Protein AF-A0A0G4LLD9-F1 (afdb_monomer_lite)

Foldseek 3Di:
DVVPCCVVPDCPDPVNVVCVVVVDDQQDADDDPPPPCVVVDDSCRSDDDDDDDDPDPDDVVDDPPPDPPPPCVLVVVLVVCVVVPHDVVVNVVVVVVVVVVVVCVVCCVPPNDDDDDDDDDD

Organism: Verticillium longisporum (NCBI:txid100787)

Structure (mmCIF, N/CA/C/O backbone):
data_AF-A0A0G4LLD9-F1
#
_entry.id   AF-A0A0G4LLD9-F1
#
loop_
_atom_site.group_PDB
_atom_site.id
_atom_site.type_symbol
_atom_site.label_atom_id
_atom_site.label_alt_id
_atom_site.label_comp_id
_atom_site.label_asym_id
_atom_site.label_entity_id
_atom_site.label_seq_id
_atom_site.pdbx_PDB_ins_code
_atom_site.Cartn_x
_atom_site.Cartn_y
_atom_site.Cartn_z
_atom_site.occupancy
_atom_site.B_iso_or_equiv
_atom_site.auth_seq_id
_atom_site.auth_comp_id
_atom_site.auth_asym_id
_atom_site.auth_atom_id
_atom_site.pdbx_PDB_model_num
ATOM 1 N N . ASP A 1 1 ? 5.533 -22.866 -0.351 1.00 67.75 1 ASP A N 1
ATOM 2 C CA . ASP A 1 1 ? 5.887 -21.491 0.051 1.00 67.75 1 ASP A CA 1
ATOM 3 C C . ASP A 1 1 ? 4.730 -20.928 0.876 1.00 67.75 1 ASP A C 1
ATOM 5 O O . ASP A 1 1 ? 3.671 -20.719 0.291 1.00 67.75 1 ASP A O 1
ATOM 9 N N . PRO A 1 2 ? 4.882 -20.759 2.205 1.00 80.19 2 PRO A N 1
ATOM 10 C CA . PRO A 1 2 ? 3.815 -20.295 3.103 1.00 80.19 2 PRO A CA 1
ATOM 11 C C . PRO A 1 2 ? 3.199 -18.951 2.698 1.00 80.19 2 PRO A C 1
ATOM 13 O O . PRO A 1 2 ? 2.033 -18.706 2.980 1.00 80.19 2 PRO A O 1
ATOM 16 N N . ASN A 1 3 ? 3.961 -18.107 1.994 1.00 82.06 3 ASN A N 1
ATOM 17 C CA . ASN A 1 3 ? 3.520 -16.778 1.574 1.00 82.06 3 ASN A CA 1
ATOM 18 C C . ASN A 1 3 ? 2.994 -16.741 0.130 1.00 82.06 3 ASN A C 1
ATOM 20 O O . ASN A 1 3 ? 2.707 -15.660 -0.377 1.00 82.06 3 ASN A O 1
ATOM 24 N N . ASN A 1 4 ? 2.900 -17.891 -0.551 1.00 76.19 4 ASN A N 1
ATOM 25 C CA . ASN A 1 4 ? 2.486 -17.987 -1.955 1.00 76.19 4 ASN A CA 1
ATOM 26 C C . ASN A 1 4 ? 3.216 -16.980 -2.878 1.00 76.19 4 ASN A C 1
ATOM 28 O O . ASN A 1 4 ? 2.604 -16.302 -3.701 1.00 76.19 4 ASN A O 1
ATOM 32 N N . THR A 1 5 ? 4.537 -16.845 -2.714 1.00 82.31 5 THR A N 1
ATOM 33 C CA . THR A 1 5 ? 5.391 -15.925 -3.489 1.00 82.31 5 THR A CA 1
ATOM 34 C C . THR A 1 5 ? 6.219 -16.624 -4.561 1.00 82.31 5 THR A C 1
ATOM 36 O O . THR A 1 5 ? 7.003 -15.968 -5.244 1.00 82.31 5 THR A O 1
ATOM 39 N N . SER A 1 6 ? 6.058 -17.937 -4.728 1.00 83.44 6 SER A N 1
ATOM 40 C CA . SER A 1 6 ? 6.848 -18.740 -5.664 1.00 83.44 6 SER A CA 1
ATOM 41 C C . SER A 1 6 ? 6.721 -18.240 -7.101 1.00 83.44 6 SER A C 1
ATOM 43 O O . SER A 1 6 ? 7.732 -18.072 -7.769 1.00 83.44 6 SER A O 1
ATOM 45 N N . TRP A 1 7 ? 5.503 -17.923 -7.544 1.00 78.25 7 TRP A N 1
ATOM 46 C CA . TRP A 1 7 ? 5.236 -17.373 -8.876 1.00 78.25 7 TRP A CA 1
ATOM 47 C C . TRP A 1 7 ? 5.802 -15.956 -9.051 1.00 78.25 7 TRP A C 1
ATOM 49 O O . TRP A 1 7 ? 6.333 -15.627 -10.105 1.00 78.25 7 TRP A O 1
ATOM 59 N N . ALA A 1 8 ? 5.728 -15.119 -8.011 1.00 76.62 8 ALA A N 1
ATOM 60 C CA . ALA A 1 8 ? 6.201 -13.735 -8.062 1.00 76.62 8 ALA A CA 1
ATOM 61 C C . ALA A 1 8 ? 7.736 -13.636 -8.056 1.00 76.62 8 ALA A C 1
ATOM 63 O O . ALA A 1 8 ? 8.300 -12.684 -8.588 1.00 76.62 8 ALA A O 1
ATOM 64 N N . LYS A 1 9 ? 8.412 -14.614 -7.444 1.00 80.81 9 LYS A N 1
ATOM 65 C CA . LYS A 1 9 ? 9.877 -14.714 -7.382 1.00 80.81 9 LYS A CA 1
ATOM 66 C C . LYS A 1 9 ? 10.470 -15.535 -8.526 1.00 80.81 9 LYS A C 1
ATOM 68 O O . LYS A 1 9 ? 11.691 -15.636 -8.618 1.00 80.81 9 LYS A O 1
ATOM 73 N N . ASP A 1 10 ? 9.635 -16.127 -9.377 1.00 84.75 10 ASP A N 1
ATOM 74 C CA . ASP A 1 10 ? 10.103 -16.942 -10.486 1.00 84.75 10 ASP A CA 1
ATOM 75 C C . ASP A 1 10 ? 10.730 -16.066 -11.575 1.00 84.75 10 ASP A C 1
ATOM 77 O O . ASP A 1 10 ? 10.069 -15.268 -12.248 1.00 84.75 10 ASP A O 1
ATOM 81 N N . THR A 1 11 ? 12.035 -16.235 -11.767 1.00 83.62 11 THR A N 1
ATOM 82 C CA . THR A 1 11 ? 12.781 -15.560 -12.827 1.00 83.62 11 THR A CA 1
ATOM 83 C C . THR A 1 11 ? 12.848 -16.390 -14.112 1.00 83.62 11 THR A C 1
ATOM 85 O O . THR A 1 11 ? 13.330 -15.933 -15.143 1.00 83.62 11 THR A O 1
ATOM 88 N N . SER A 1 12 ? 12.353 -17.622 -14.135 1.00 88.50 12 SER A N 1
ATOM 89 C CA . SER A 1 12 ? 12.463 -18.514 -15.296 1.00 88.50 12 SER A CA 1
ATOM 90 C C . SER A 1 12 ? 11.345 -18.342 -16.337 1.00 88.50 12 SER A C 1
ATOM 92 O O . SER A 1 12 ? 11.317 -19.056 -17.347 1.00 88.50 12 SER A O 1
ATOM 94 N N . THR A 1 13 ? 10.457 -17.367 -16.129 1.00 89.31 13 THR A N 1
ATOM 95 C CA . THR A 1 13 ? 9.280 -17.123 -16.969 1.00 89.31 13 THR A CA 1
ATOM 96 C C . THR A 1 13 ? 9.639 -16.758 -18.412 1.00 89.31 13 THR A C 1
ATOM 98 O O . THR A 1 13 ? 10.678 -16.160 -18.706 1.00 89.31 13 THR A O 1
ATOM 101 N N . PHE A 1 14 ? 8.748 -17.111 -19.341 1.00 91.69 14 PHE A N 1
ATOM 102 C CA . PHE A 1 14 ? 8.923 -16.866 -20.776 1.00 91.69 14 PHE A CA 1
ATOM 103 C C . PHE A 1 14 ? 9.188 -15.387 -21.101 1.00 91.69 14 PHE A C 1
ATOM 105 O O . PHE A 1 14 ? 10.121 -15.078 -21.839 1.00 91.69 14 PHE A O 1
ATOM 112 N N . GLY A 1 15 ? 8.433 -14.470 -20.487 1.00 89.62 15 GLY A N 1
ATOM 113 C CA . GLY A 1 15 ? 8.627 -13.030 -20.675 1.00 89.62 15 GLY A CA 1
ATOM 114 C C . GLY A 1 15 ? 10.013 -12.559 -20.229 1.00 89.62 1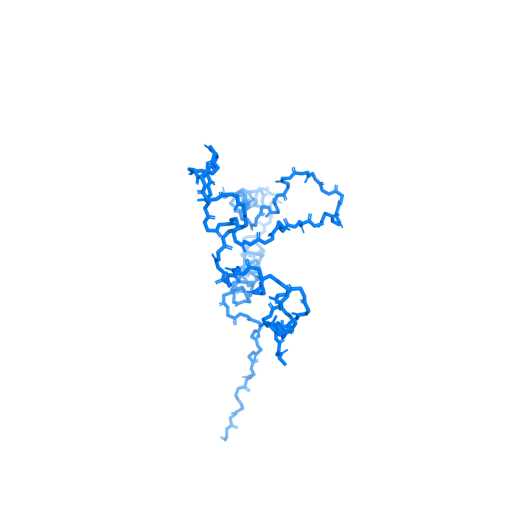5 GLY A C 1
ATOM 115 O O . GLY A 1 15 ? 10.691 -11.858 -20.976 1.00 89.62 15 GLY A O 1
ATOM 116 N N . GLN A 1 16 ? 10.492 -13.008 -19.063 1.00 89.75 16 GLN A N 1
ATOM 117 C CA . GLN A 1 16 ? 11.834 -12.648 -18.594 1.00 89.75 16 GLN A CA 1
ATOM 118 C C . GLN A 1 16 ? 12.948 -13.223 -19.476 1.00 89.75 16 GLN A C 1
ATOM 120 O O . GLN A 1 16 ? 13.973 -12.569 -19.657 1.00 89.75 16 GLN A O 1
ATOM 125 N N . LYS A 1 17 ? 12.757 -14.413 -20.059 1.00 93.62 17 LYS A N 1
ATOM 126 C CA . LYS A 1 17 ? 13.703 -14.975 -21.037 1.00 93.62 17 LYS A CA 1
ATOM 127 C C . LYS A 1 17 ? 13.812 -14.098 -22.285 1.00 93.62 17 LYS A C 1
ATOM 129 O O . LYS A 1 17 ? 14.926 -13.823 -22.723 1.00 93.62 17 LYS A O 1
ATOM 134 N N . ILE A 1 18 ? 12.686 -13.622 -22.818 1.00 94.38 18 ILE A N 1
ATOM 135 C CA . ILE A 1 18 ? 12.682 -12.702 -23.965 1.00 94.38 18 ILE A CA 1
ATOM 136 C C . ILE A 1 18 ? 13.363 -11.383 -23.600 1.00 94.38 18 ILE A C 1
ATOM 138 O O . ILE A 1 18 ? 14.229 -10.930 -24.342 1.00 94.38 18 ILE A O 1
ATOM 142 N N . LEU A 1 19 ? 13.040 -10.792 -22.449 1.00 91.62 19 LEU A N 1
ATOM 143 C CA . LEU A 1 19 ? 13.665 -9.537 -22.026 1.00 91.62 19 LEU A CA 1
ATOM 144 C C . LEU A 1 19 ? 15.195 -9.671 -21.924 1.00 91.62 19 LEU A C 1
ATOM 146 O O . LEU A 1 19 ? 15.917 -8.852 -22.489 1.00 91.62 19 LEU A O 1
ATOM 150 N N . ARG A 1 20 ? 15.700 -10.757 -21.324 1.00 92.50 20 ARG A N 1
ATOM 151 C CA . ARG A 1 20 ? 17.147 -11.036 -21.282 1.00 92.50 20 ARG A CA 1
ATOM 152 C C . ARG A 1 20 ? 17.766 -11.239 -22.652 1.00 92.50 20 ARG A C 1
ATOM 154 O O . ARG A 1 20 ? 18.880 -10.783 -22.879 1.00 92.50 20 ARG A O 1
ATOM 161 N N . SER A 1 21 ? 17.055 -11.889 -23.575 1.00 93.56 21 SER A N 1
ATOM 162 C CA . SER A 1 21 ? 17.540 -12.047 -24.953 1.00 93.56 21 SER A CA 1
ATOM 163 C C . SER A 1 21 ? 17.734 -10.705 -25.668 1.00 93.56 21 SER A C 1
ATOM 165 O O . SER A 1 21 ? 18.553 -10.611 -26.573 1.00 93.56 21 SER A O 1
ATOM 167 N N . GLN A 1 22 ? 17.025 -9.663 -25.224 1.00 91.75 22 GLN A N 1
ATOM 168 C CA . GLN A 1 22 ? 17.140 -8.288 -25.714 1.00 91.75 22 GLN A CA 1
ATOM 169 C C . GLN A 1 22 ? 18.101 -7.429 -24.870 1.00 91.75 22 GLN A C 1
ATOM 171 O O . GLN A 1 22 ? 18.143 -6.212 -25.024 1.00 91.75 22 GLN A O 1
ATOM 176 N N . GLY A 1 23 ? 18.875 -8.045 -23.969 1.00 90.69 23 GLY A N 1
ATOM 177 C CA . GLY A 1 23 ? 19.877 -7.364 -23.147 1.00 90.69 23 GLY A CA 1
ATOM 178 C C . GLY A 1 23 ? 19.336 -6.673 -21.893 1.00 90.69 23 GLY A C 1
ATOM 179 O O . GLY A 1 23 ? 20.081 -5.929 -21.261 1.00 90.69 23 GLY A O 1
ATOM 180 N N . TRP A 1 24 ? 18.073 -6.900 -21.520 1.00 90.50 24 TRP A N 1
ATOM 181 C CA . TRP A 1 24 ? 17.521 -6.405 -20.257 1.00 90.50 24 TRP A CA 1
ATOM 182 C C . TRP A 1 24 ? 17.876 -7.334 -19.092 1.00 90.50 24 TRP A C 1
ATOM 184 O O . TRP A 1 24 ? 17.679 -8.550 -19.169 1.00 90.50 24 TRP A O 1
ATOM 194 N N . GLU A 1 25 ? 18.327 -6.762 -17.978 1.00 88.94 25 GLU A N 1
ATOM 195 C CA . GLU A 1 25 ? 18.604 -7.499 -16.740 1.00 88.94 25 GLU A CA 1
ATOM 196 C C . GLU A 1 25 ? 17.602 -7.149 -15.626 1.00 88.94 25 GLU A C 1
ATOM 198 O O . GLU A 1 25 ? 17.135 -6.008 -15.545 1.00 88.94 25 GLU A O 1
ATOM 203 N N . PRO A 1 26 ? 17.274 -8.096 -14.723 1.00 84.88 26 PRO A N 1
ATOM 204 C CA . PRO A 1 26 ? 16.403 -7.819 -13.584 1.00 84.88 26 PRO A CA 1
ATOM 205 C C . PRO A 1 26 ? 16.898 -6.627 -12.754 1.00 84.88 26 PRO A C 1
ATOM 207 O O . PRO A 1 26 ? 18.034 -6.613 -12.291 1.00 84.88 26 PRO A O 1
ATOM 210 N N . GLY A 1 27 ? 16.024 -5.641 -12.545 1.00 82.00 27 GLY A N 1
ATOM 211 C CA . GLY A 1 27 ? 16.344 -4.396 -11.836 1.00 82.00 27 GLY A CA 1
ATOM 212 C C . GLY A 1 27 ? 16.652 -3.211 -12.753 1.00 82.00 27 GLY A C 1
ATOM 213 O O . GLY A 1 27 ? 16.654 -2.077 -12.282 1.00 82.00 27 GLY A O 1
ATOM 214 N N . GLN A 1 28 ? 16.843 -3.438 -14.055 1.00 86.62 28 GLN A N 1
ATOM 215 C CA . GLN A 1 28 ? 16.938 -2.360 -15.035 1.00 86.62 28 GLN A CA 1
ATOM 216 C C . GLN A 1 28 ? 15.551 -1.821 -15.402 1.00 86.62 28 GLN A C 1
ATOM 218 O O . GLN A 1 28 ? 14.569 -2.566 -15.490 1.00 86.62 28 GLN A O 1
ATOM 223 N N . TYR A 1 29 ? 15.477 -0.521 -15.672 1.00 84.56 29 TYR A N 1
ATOM 224 C CA . TYR A 1 29 ? 14.285 0.103 -16.241 1.00 84.56 29 TYR A CA 1
ATOM 225 C C . TYR A 1 29 ? 14.213 -0.171 -17.744 1.00 84.56 29 TYR A C 1
ATOM 227 O O . TYR A 1 29 ? 15.235 -0.294 -18.418 1.00 84.56 29 TYR A O 1
ATOM 235 N N . LEU A 1 30 ? 12.997 -0.247 -18.277 1.00 83.62 30 LEU A N 1
ATOM 236 C CA . LEU A 1 30 ? 12.773 -0.319 -19.717 1.00 83.62 30 LEU A CA 1
ATOM 237 C C . LEU A 1 30 ? 12.677 1.096 -20.299 1.00 83.62 30 LEU A C 1
ATOM 239 O O . LEU A 1 30 ? 12.102 1.988 -19.679 1.00 83.62 30 LEU A O 1
ATOM 243 N N . GLY A 1 31 ? 13.216 1.291 -21.502 1.00 82.56 31 GLY A N 1
ATOM 244 C CA . GLY A 1 31 ? 13.185 2.571 -22.212 1.00 82.56 31 GLY A CA 1
ATOM 245 C C . GLY A 1 31 ? 14.484 2.863 -22.960 1.00 82.56 31 GLY A C 1
ATOM 246 O O . GLY A 1 31 ? 15.462 2.124 -22.852 1.00 82.56 31 GLY A O 1
ATOM 247 N N . ALA A 1 32 ? 14.493 3.947 -23.738 1.00 80.25 32 ALA A N 1
ATOM 248 C CA . ALA A 1 32 ? 15.715 4.438 -24.369 1.00 80.25 32 ALA A CA 1
ATOM 249 C C . ALA A 1 32 ? 16.707 4.925 -23.300 1.00 80.25 32 ALA A C 1
ATOM 251 O O . ALA A 1 32 ? 16.303 5.588 -22.344 1.00 80.25 32 ALA A O 1
ATOM 252 N N . LYS A 1 33 ? 18.000 4.620 -23.480 1.00 74.44 33 LYS A N 1
ATOM 253 C CA . LYS A 1 33 ? 19.064 5.004 -22.535 1.00 74.44 33 LYS A CA 1
ATOM 254 C C . LYS A 1 33 ? 19.189 6.524 -22.374 1.00 74.44 33 LYS A C 1
ATOM 256 O O . LYS A 1 33 ? 19.421 6.988 -21.267 1.00 74.44 33 LYS A O 1
ATOM 261 N N . ASP A 1 34 ? 18.918 7.268 -23.445 1.00 80.06 34 ASP A N 1
ATOM 262 C CA . ASP A 1 34 ? 19.016 8.732 -23.498 1.00 80.06 34 ASP A CA 1
ATOM 263 C C . ASP A 1 34 ? 17.634 9.398 -23.584 1.00 80.06 34 ASP A C 1
ATOM 265 O O . ASP A 1 34 ? 17.434 10.402 -24.271 1.00 80.06 34 ASP A O 1
ATOM 269 N N . ALA A 1 35 ? 16.626 8.803 -22.941 1.00 83.31 35 ALA A N 1
ATOM 270 C CA . ALA A 1 35 ? 15.302 9.408 -22.893 1.00 83.31 35 ALA A CA 1
ATOM 271 C C . ALA A 1 35 ? 15.374 10.781 -22.203 1.00 83.31 35 ALA A C 1
ATOM 273 O O . ALA A 1 35 ? 15.925 10.902 -21.114 1.00 83.31 35 ALA A O 1
ATOM 274 N N . ALA A 1 36 ? 14.732 11.803 -22.776 1.00 83.88 36 ALA A N 1
ATOM 275 C CA . ALA A 1 36 ? 14.659 13.139 -22.166 1.00 83.88 36 ALA A CA 1
ATOM 276 C C . ALA A 1 36 ? 14.028 13.135 -20.756 1.00 83.88 36 ALA A C 1
ATOM 278 O O . ALA A 1 36 ? 14.240 14.052 -19.976 1.00 83.88 36 ALA A O 1
ATOM 279 N N . GLN A 1 37 ? 13.257 12.091 -20.434 1.00 81.94 37 GLN A N 1
ATOM 280 C CA . GLN A 1 37 ? 12.587 11.885 -19.148 1.00 81.94 37 GLN A CA 1
ATOM 281 C C . GLN A 1 37 ? 13.383 10.964 -18.200 1.00 81.94 37 GLN A C 1
ATOM 283 O O . GLN A 1 37 ? 12.861 10.566 -17.161 1.00 81.94 37 GLN A O 1
ATOM 288 N N . ALA A 1 38 ? 14.622 10.588 -18.549 1.00 82.06 38 ALA A N 1
ATOM 289 C CA . ALA A 1 38 ? 15.437 9.667 -17.753 1.00 82.06 38 ALA A CA 1
ATOM 290 C C . ALA A 1 38 ? 15.712 10.190 -16.334 1.00 82.06 38 ALA A C 1
ATOM 292 O O . ALA A 1 38 ? 15.842 9.393 -15.409 1.00 82.06 38 ALA A O 1
ATOM 293 N N . GLU A 1 39 ? 15.717 11.513 -16.142 1.00 83.81 39 GLU A N 1
ATOM 294 C CA . GLU A 1 39 ? 15.827 12.154 -14.824 1.00 83.81 39 GLU A CA 1
ATOM 295 C C . GLU A 1 39 ? 14.692 11.745 -13.865 1.00 83.81 39 GLU A C 1
ATOM 297 O O . GLU A 1 39 ? 14.878 11.705 -12.651 1.00 83.81 39 GLU A O 1
ATOM 302 N N . HIS A 1 40 ? 13.519 11.382 -14.390 1.00 83.44 40 HIS A N 1
ATOM 303 C CA . HIS A 1 40 ? 12.364 10.975 -13.586 1.00 83.44 40 HIS A CA 1
ATOM 304 C C . HIS A 1 40 ? 12.294 9.465 -13.333 1.00 83.44 40 HIS A C 1
ATOM 306 O O . HIS A 1 40 ? 11.359 8.987 -12.684 1.00 83.44 40 HIS A O 1
ATOM 312 N N . TYR A 1 41 ? 13.251 8.686 -13.842 1.00 84.31 41 TYR A N 1
ATOM 313 C CA . TYR A 1 41 ? 13.298 7.257 -13.567 1.00 84.31 41 TYR A CA 1
ATOM 314 C C . TYR A 1 41 ? 13.826 7.013 -12.156 1.00 84.31 41 TYR A C 1
ATOM 316 O O . TYR A 1 41 ? 14.963 7.330 -11.820 1.00 84.31 41 TYR A O 1
ATOM 324 N N . THR A 1 42 ? 12.983 6.414 -11.321 1.00 83.38 42 THR A N 1
ATOM 325 C CA . THR A 1 42 ? 13.337 6.011 -9.956 1.00 83.38 42 THR A CA 1
ATOM 326 C C . THR A 1 42 ? 13.286 4.494 -9.829 1.00 83.38 42 THR A C 1
ATOM 328 O O . THR A 1 42 ? 12.748 3.814 -10.701 1.00 83.38 42 THR A O 1
ATOM 331 N N . ALA A 1 43 ? 13.766 3.947 -8.707 1.00 81.00 43 ALA A N 1
ATOM 332 C CA . ALA A 1 43 ? 13.665 2.513 -8.405 1.00 81.00 43 ALA A CA 1
ATOM 333 C C . ALA A 1 43 ? 12.232 1.962 -8.534 1.00 81.00 43 ALA A C 1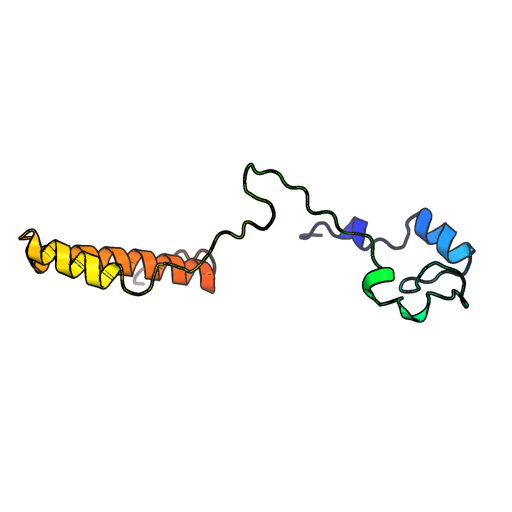
ATOM 335 O O . ALA A 1 43 ? 12.045 0.785 -8.844 1.00 81.00 43 ALA A O 1
ATOM 336 N N . ALA A 1 44 ? 11.213 2.812 -8.365 1.00 80.00 44 ALA A N 1
ATOM 337 C CA . ALA A 1 44 ? 9.817 2.437 -8.558 1.00 80.00 44 ALA A CA 1
ATOM 338 C C . ALA A 1 44 ? 9.507 2.006 -10.004 1.00 80.00 44 ALA A C 1
ATOM 340 O O . ALA A 1 44 ? 8.675 1.122 -10.206 1.00 80.00 44 ALA A O 1
ATOM 341 N N . ASN A 1 45 ? 10.208 2.555 -10.999 1.00 82.69 45 ASN A N 1
ATOM 342 C CA . ASN A 1 45 ? 10.002 2.268 -12.420 1.00 82.69 45 ASN A CA 1
ATOM 343 C C . ASN A 1 45 ? 10.463 0.854 -12.812 1.00 82.69 45 ASN A C 1
ATOM 345 O O . ASN A 1 45 ? 10.091 0.366 -13.875 1.00 82.69 45 ASN A O 1
ATOM 349 N N . ALA A 1 46 ? 11.258 0.180 -11.970 1.00 82.00 46 ALA A N 1
ATOM 350 C CA . ALA A 1 46 ? 11.623 -1.226 -12.169 1.00 82.00 46 ALA A CA 1
ATOM 351 C C . ALA A 1 46 ? 10.497 -2.179 -11.735 1.00 82.00 46 ALA A C 1
ATOM 353 O O . ALA A 1 46 ? 10.581 -3.388 -11.954 1.00 82.00 46 ALA A O 1
ATOM 354 N N . SER A 1 47 ? 9.452 -1.649 -11.094 1.00 78.94 47 SER A N 1
ATOM 355 C CA . SER A 1 47 ? 8.315 -2.414 -10.600 1.00 78.94 47 SER A CA 1
ATOM 356 C C . SER A 1 47 ? 7.045 -2.136 -11.405 1.00 78.94 47 SER A C 1
ATOM 358 O O . SER A 1 47 ? 6.919 -1.129 -12.097 1.00 78.94 47 SER A O 1
ATOM 360 N N . PHE A 1 48 ? 6.088 -3.057 -11.319 1.00 79.19 48 PHE A N 1
ATOM 361 C CA . PHE A 1 48 ? 4.775 -2.909 -11.939 1.00 79.19 48 PHE A CA 1
ATOM 362 C C . PHE A 1 48 ? 3.883 -1.954 -11.136 1.00 79.19 48 PHE A C 1
ATOM 364 O O . PHE A 1 48 ? 3.990 -1.850 -9.911 1.00 79.19 48 PHE A O 1
ATOM 371 N N . VAL A 1 49 ? 2.939 -1.307 -11.820 1.00 83.62 49 VAL A N 1
ATOM 372 C CA . VAL A 1 49 ? 1.927 -0.466 -11.172 1.00 83.62 49 VAL A CA 1
ATOM 373 C C . VAL A 1 49 ? 1.011 -1.345 -10.322 1.00 83.62 49 VAL A C 1
ATOM 375 O O . VAL A 1 49 ? 0.350 -2.252 -10.828 1.00 83.62 49 VAL A O 1
ATOM 378 N N . ARG A 1 50 ? 0.968 -1.082 -9.012 1.00 81.44 50 ARG A N 1
ATOM 379 C CA . ARG A 1 50 ? 0.052 -1.767 -8.093 1.00 81.44 50 ARG A CA 1
ATOM 380 C C . ARG A 1 50 ? -1.295 -1.060 -8.116 1.00 81.44 50 ARG A C 1
ATOM 382 O O . ARG A 1 50 ? -1.364 0.136 -7.852 1.00 81.44 50 ARG A O 1
ATOM 389 N N . VAL A 1 51 ? -2.357 -1.811 -8.385 1.00 82.06 51 VAL A N 1
ATOM 390 C CA . VAL A 1 51 ? -3.730 -1.305 -8.328 1.00 82.06 51 VAL A CA 1
ATOM 391 C C . VAL A 1 51 ? -4.387 -1.842 -7.065 1.00 82.06 51 VAL A C 1
ATOM 393 O O . VAL A 1 51 ? -4.458 -3.053 -6.861 1.00 82.06 51 VAL A O 1
ATOM 396 N N . SER A 1 52 ? -4.851 -0.941 -6.204 1.00 80.00 52 SER A N 1
ATOM 397 C CA . SER A 1 52 ? -5.737 -1.288 -5.097 1.00 80.00 52 SER A CA 1
ATOM 398 C C . SER A 1 52 ? -7.171 -1.313 -5.614 1.00 80.00 52 SER A C 1
ATOM 400 O O . SER A 1 52 ? -7.700 -0.269 -5.999 1.00 80.00 52 SER A O 1
ATOM 402 N N . LEU A 1 53 ? -7.798 -2.487 -5.633 1.00 81.00 53 LEU A N 1
ATOM 403 C CA . LEU A 1 53 ? -9.219 -2.587 -5.939 1.00 81.00 53 LEU A CA 1
ATOM 404 C C . LEU A 1 53 ? -10.027 -2.130 -4.720 1.00 81.00 53 LEU A C 1
ATOM 406 O O . LEU A 1 53 ? -9.796 -2.599 -3.606 1.00 81.00 53 LEU A O 1
ATOM 410 N N . LYS A 1 54 ? -10.955 -1.199 -4.939 1.00 83.31 54 LYS A N 1
ATOM 411 C CA . LYS A 1 54 ? -11.929 -0.783 -3.933 1.00 83.31 54 LYS A CA 1
ATOM 412 C C . LYS A 1 54 ? -13.106 -1.751 -3.981 1.00 83.31 54 LYS A C 1
ATOM 414 O O . LYS A 1 54 ? -13.746 -1.857 -5.020 1.00 83.31 54 LYS A O 1
ATOM 419 N N . ASP A 1 55 ? -13.373 -2.412 -2.864 1.00 85.75 55 ASP A N 1
ATOM 420 C CA . ASP A 1 55 ? -14.477 -3.372 -2.714 1.00 85.75 55 ASP A CA 1
ATOM 421 C C . ASP A 1 55 ? -15.459 -2.937 -1.610 1.00 85.75 55 ASP A C 1
ATOM 423 O O . ASP A 1 55 ? -16.093 -3.738 -0.933 1.00 85.75 55 ASP A O 1
ATOM 427 N N . ASP A 1 56 ? -15.545 -1.628 -1.364 1.00 83.94 56 ASP A N 1
ATOM 428 C CA . ASP A 1 56 ? -16.415 -1.056 -0.343 1.00 83.94 56 ASP A CA 1
ATOM 429 C C . ASP A 1 56 ? -17.206 0.146 -0.877 1.00 83.94 56 ASP A C 1
ATOM 431 O O . ASP A 1 56 ? -16.878 0.753 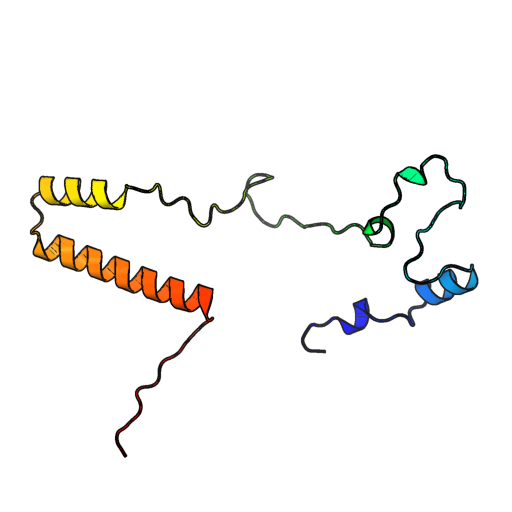-1.900 1.00 83.94 56 ASP A O 1
ATOM 435 N N . MET A 1 57 ? -18.266 0.507 -0.151 1.00 88.75 57 MET A N 1
ATOM 436 C CA . MET A 1 57 ? -19.089 1.690 -0.435 1.00 88.75 57 MET A CA 1
ATOM 437 C C . MET A 1 57 ? -18.537 2.973 0.211 1.00 88.75 57 MET A C 1
ATOM 439 O O . MET A 1 57 ? -19.235 3.982 0.280 1.00 88.75 57 MET A O 1
ATOM 443 N N . LEU A 1 58 ? -17.312 2.950 0.745 1.00 86.38 58 LEU A N 1
ATOM 444 C CA . LEU A 1 58 ? -16.761 4.080 1.497 1.00 86.38 58 LEU A CA 1
ATOM 445 C C . LEU A 1 58 ? -16.307 5.196 0.544 1.00 86.38 58 LEU A C 1
ATOM 447 O O . LEU A 1 58 ? -16.151 4.991 -0.658 1.00 86.38 58 LEU A O 1
ATOM 451 N N . GLY A 1 59 ? -16.048 6.396 1.056 1.00 87.44 59 GLY A N 1
ATOM 452 C CA . GLY A 1 59 ? -15.456 7.464 0.242 1.00 87.44 59 GLY A CA 1
ATOM 453 C C . GLY A 1 59 ? -14.039 7.113 -0.239 1.00 87.44 59 GLY A C 1
ATOM 454 O O . GLY A 1 59 ? -13.319 6.346 0.406 1.00 87.44 59 GLY A O 1
ATOM 455 N N . LEU A 1 60 ? -13.606 7.680 -1.369 1.00 84.06 60 LEU A N 1
ATOM 456 C CA . LEU A 1 60 ? -12.183 7.681 -1.729 1.00 84.06 60 LEU A CA 1
ATOM 457 C C . LEU A 1 60 ? -11.400 8.448 -0.656 1.00 84.06 60 LEU A C 1
ATOM 459 O O . LEU A 1 60 ? -11.809 9.526 -0.237 1.00 84.06 60 LEU A O 1
ATOM 463 N N . GLY A 1 61 ? -10.292 7.877 -0.187 1.00 79.69 61 GLY A N 1
ATOM 464 C CA . GLY A 1 61 ? -9.509 8.459 0.906 1.00 79.69 61 GLY A CA 1
ATOM 465 C C . GLY A 1 61 ? -10.058 8.185 2.311 1.00 79.69 61 GLY A C 1
ATOM 466 O O . GLY A 1 61 ? -9.436 8.623 3.279 1.00 79.69 61 GLY A O 1
ATOM 467 N N . PHE A 1 62 ? -11.157 7.431 2.457 1.00 81.19 62 PHE A N 1
ATOM 468 C CA . PHE A 1 62 ? -11.601 6.969 3.771 1.00 81.19 62 PHE A CA 1
ATOM 469 C C . PHE A 1 62 ? -10.530 6.062 4.389 1.00 81.19 62 PHE A C 1
ATOM 471 O O . PHE A 1 62 ? -10.233 4.980 3.885 1.00 81.19 62 PHE A O 1
ATOM 478 N N . LYS A 1 63 ? -9.951 6.509 5.499 1.00 74.25 63 LYS A N 1
ATOM 479 C CA . LYS A 1 63 ? -9.148 5.678 6.392 1.00 74.25 63 LYS A CA 1
ATOM 480 C C . LYS A 1 63 ? -9.988 5.486 7.640 1.00 74.25 63 LYS A C 1
ATOM 482 O O . LYS A 1 63 ? -10.393 6.480 8.238 1.00 74.25 63 LYS A O 1
ATOM 487 N N . GLN A 1 64 ? -10.264 4.239 8.024 1.00 65.75 64 GLN A N 1
ATOM 488 C CA . GLN A 1 64 ? -10.895 3.966 9.312 1.00 65.75 64 GLN A CA 1
ATOM 489 C C . GLN A 1 64 ? -10.000 4.595 10.382 1.00 65.75 64 GLN A C 1
ATOM 491 O O . GLN A 1 64 ? -8.875 4.139 10.591 1.00 65.75 64 GLN A O 1
ATOM 496 N N . ALA A 1 65 ? -10.457 5.696 10.979 1.00 61.75 65 ALA A N 1
ATOM 497 C CA . ALA A 1 65 ? -9.725 6.381 12.027 1.00 61.75 65 ALA A CA 1
ATOM 498 C C . ALA A 1 65 ? -9.577 5.385 13.173 1.00 61.75 65 ALA A C 1
ATOM 500 O O . ALA A 1 65 ? -10.542 5.069 13.867 1.00 61.75 65 ALA A O 1
ATOM 501 N N . ARG A 1 66 ? -8.385 4.799 13.305 1.00 57.88 66 ARG A N 1
ATOM 502 C CA . ARG A 1 66 ? -8.175 3.725 14.271 1.00 57.88 66 ARG A CA 1
ATOM 503 C C . ARG A 1 66 ? -8.173 4.266 15.703 1.00 57.88 66 ARG A C 1
ATOM 505 O O . ARG A 1 66 ? -8.392 3.493 16.624 1.00 57.88 66 ARG A O 1
ATOM 512 N N . GLU A 1 67 ? -7.962 5.571 15.898 1.00 56.00 67 GLU A N 1
ATOM 513 C CA . GLU A 1 67 ? -7.596 6.113 17.213 1.00 56.00 67 GLU A CA 1
ATOM 514 C C . GLU A 1 67 ? -8.051 7.561 17.477 1.00 56.00 67 GLU A C 1
ATOM 516 O O . GLU A 1 67 ? -7.421 8.263 18.253 1.00 56.00 67 GLU A O 1
ATOM 521 N N . GLU A 1 68 ? -9.172 8.023 16.919 1.00 55.28 68 GLU A N 1
ATOM 522 C CA . GLU A 1 68 ? -9.834 9.227 17.456 1.00 55.28 68 GLU A CA 1
ATOM 523 C C . GLU A 1 68 ? -11.093 8.841 18.235 1.00 55.28 68 GLU A C 1
ATOM 525 O O . GLU A 1 68 ? -12.213 9.247 17.932 1.00 55.28 68 GLU A O 1
ATOM 530 N N . ARG A 1 69 ? -10.921 8.063 19.311 1.00 57.06 69 ARG A N 1
ATOM 531 C CA . ARG A 1 69 ? -11.803 8.305 20.458 1.00 57.06 69 ARG A CA 1
ATOM 532 C C . ARG A 1 69 ? -11.436 9.697 20.934 1.00 57.06 69 ARG A C 1
ATOM 534 O O . ARG A 1 69 ? -10.347 9.870 21.465 1.00 57.06 69 ARG A O 1
ATOM 541 N N . SER A 1 70 ? -12.311 10.670 20.701 1.00 58.16 70 SER A N 1
ATOM 542 C CA . SER A 1 70 ? -12.158 12.040 21.187 1.00 58.16 70 SER A CA 1
ATOM 543 C C . SER A 1 70 ? -11.707 12.016 22.651 1.00 58.16 70 SER A C 1
ATOM 545 O O . SER A 1 70 ? -12.485 11.649 23.543 1.00 58.16 70 SER A O 1
ATOM 547 N N . THR A 1 71 ? -10.432 12.324 22.888 1.00 61.81 71 THR A N 1
ATOM 548 C CA . THR A 1 71 ? -9.814 12.310 24.212 1.00 61.81 71 THR A CA 1
ATOM 549 C C . THR A 1 71 ? -10.653 13.187 25.139 1.00 61.81 71 THR A C 1
ATOM 551 O O . THR A 1 71 ? -10.772 14.386 24.913 1.00 61.81 71 THR A O 1
ATOM 554 N N . GLY A 1 72 ? -11.296 12.583 26.145 1.00 68.75 72 GLY A N 1
ATOM 555 C CA . GLY A 1 72 ? -12.151 13.293 27.109 1.00 68.75 72 GLY A CA 1
ATOM 556 C C . GLY A 1 72 ? -13.628 12.880 27.143 1.00 68.75 72 GLY A C 1
ATOM 557 O O . GLY A 1 72 ? -14.310 13.217 28.111 1.00 68.75 72 GLY A O 1
ATOM 558 N N . MET A 1 73 ? -14.124 12.094 26.178 1.00 80.75 73 MET A N 1
ATOM 559 C CA . MET A 1 73 ? -15.526 11.633 26.198 1.00 80.75 73 MET A CA 1
ATOM 560 C C . MET A 1 73 ? 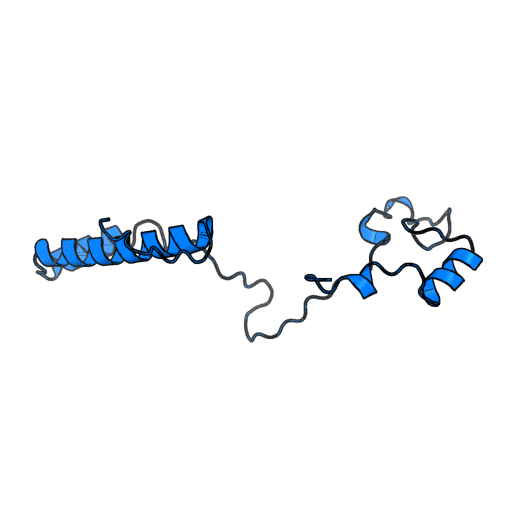-15.845 10.760 27.423 1.00 80.75 73 MET A C 1
ATOM 562 O O . MET A 1 73 ? -16.928 10.867 27.991 1.00 80.75 73 MET A O 1
ATOM 566 N N . ASP A 1 74 ? -14.888 9.954 27.892 1.00 79.50 74 ASP A N 1
ATOM 567 C CA . ASP A 1 74 ? -15.074 9.118 29.085 1.00 79.50 74 ASP A CA 1
ATOM 568 C C . ASP A 1 74 ? -15.259 9.952 30.364 1.00 79.50 74 ASP A C 1
ATOM 570 O O . ASP A 1 74 ? -16.087 9.616 31.212 1.00 79.50 74 ASP A O 1
ATOM 574 N N . ALA A 1 75 ? -14.539 11.073 30.488 1.00 83.38 75 ALA A N 1
ATOM 575 C CA . ALA A 1 75 ? -14.668 11.980 31.630 1.00 83.38 75 ALA A CA 1
ATOM 576 C C . ALA A 1 75 ? -16.025 12.705 31.607 1.00 83.38 75 ALA A C 1
ATOM 578 O O . ALA A 1 75 ? -16.692 12.824 32.637 1.00 83.38 75 ALA A O 1
ATOM 579 N N . PHE A 1 76 ? -16.467 13.127 30.420 1.00 84.25 76 PHE A N 1
ATOM 580 C CA . PHE A 1 76 ? -17.785 13.726 30.225 1.00 84.25 76 PHE A CA 1
ATOM 581 C C . PHE A 1 76 ? -18.916 12.727 30.516 1.00 84.25 76 PHE A C 1
ATOM 583 O O . PHE A 1 76 ? -19.857 13.041 31.243 1.00 84.25 76 PHE A O 1
ATOM 590 N N . GLN A 1 77 ? -18.796 11.484 30.044 1.00 84.69 77 GLN A N 1
ATOM 591 C CA . GLN A 1 77 ? -19.762 10.421 30.323 1.00 84.69 77 GLN A CA 1
ATOM 592 C C . GLN A 1 77 ? -19.823 10.069 31.819 1.00 84.69 77 GLN A C 1
ATOM 594 O O . GLN A 1 77 ? -20.909 9.800 32.342 1.00 84.69 77 GLN A O 1
ATOM 599 N N . ALA A 1 78 ? -18.691 10.109 32.529 1.00 85.25 78 ALA A N 1
ATOM 600 C CA . ALA A 1 78 ? -18.653 9.944 33.981 1.00 85.25 78 ALA A CA 1
ATOM 601 C C . ALA A 1 78 ? -19.368 11.099 34.706 1.00 85.25 78 ALA A C 1
ATOM 603 O O . ALA A 1 78 ? -20.156 10.854 35.620 1.00 85.25 78 ALA A O 1
ATOM 604 N N . MET A 1 79 ? -19.166 12.345 34.262 1.00 88.69 79 MET A N 1
ATOM 605 C CA . MET A 1 79 ? -19.872 13.514 34.796 1.00 88.69 79 MET A CA 1
ATOM 606 C C . MET A 1 79 ? -21.390 13.404 34.596 1.00 88.69 79 MET A C 1
ATOM 608 O O . MET A 1 79 ? -22.145 13.572 35.553 1.00 88.69 79 MET A O 1
ATOM 612 N N . LEU A 1 80 ? -21.843 13.054 33.388 1.00 91.00 80 LEU A N 1
ATOM 613 C CA . LEU A 1 80 ? -23.266 12.849 33.093 1.00 91.00 80 LEU A CA 1
ATOM 614 C C . LEU A 1 80 ? -23.875 11.700 33.904 1.00 91.00 80 LEU A C 1
ATOM 616 O O . LEU A 1 80 ? -25.016 11.784 34.346 1.00 91.00 80 LEU A O 1
ATOM 620 N N . SER A 1 81 ? -23.114 10.628 34.127 1.00 87.75 81 SER A N 1
ATOM 621 C CA . SER A 1 81 ? -23.566 9.480 34.920 1.00 87.75 81 SER A CA 1
ATOM 622 C C . SER A 1 81 ? -23.821 9.854 36.379 1.00 87.75 81 SER A C 1
ATOM 624 O O . SER A 1 81 ? -24.841 9.451 36.937 1.00 87.75 81 SER A O 1
ATOM 626 N N . ARG A 1 82 ? -22.944 10.675 36.971 1.00 88.88 82 ARG A N 1
ATOM 627 C CA . ARG A 1 82 ? -23.143 11.230 38.319 1.00 88.88 82 ARG A CA 1
ATOM 628 C C . ARG A 1 82 ? -24.343 12.165 38.375 1.00 88.88 82 ARG A C 1
ATOM 630 O O . ARG A 1 82 ? -25.133 12.084 39.307 1.00 88.88 82 ARG A O 1
ATOM 637 N N . LEU A 1 83 ? -24.499 13.020 37.363 1.00 91.38 83 LEU A N 1
ATOM 638 C CA . LEU A 1 83 ? -25.619 13.958 37.280 1.00 91.38 83 LEU A CA 1
ATOM 639 C C . LEU A 1 83 ? -26.971 13.236 37.185 1.00 91.38 83 LEU A C 1
ATOM 641 O O . LEU A 1 83 ? -27.945 13.663 37.792 1.00 91.38 83 LEU A O 1
ATOM 645 N N . ASN A 1 84 ? -27.013 12.104 36.482 1.00 91.19 84 ASN A N 1
ATOM 646 C CA . ASN A 1 84 ? -28.202 11.259 36.367 1.00 91.19 84 ASN A CA 1
ATOM 647 C C . ASN A 1 84 ? -28.465 10.380 37.606 1.00 91.19 84 ASN A C 1
ATOM 649 O O . ASN A 1 84 ? -29.345 9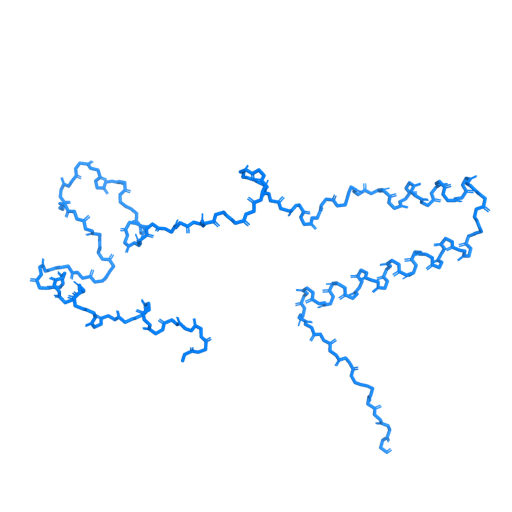.524 37.563 1.00 91.19 84 ASN A O 1
ATOM 653 N N . GLY A 1 85 ? -27.716 10.563 38.700 1.00 88.00 85 GLY A N 1
ATOM 654 C CA . GLY A 1 85 ? -27.964 9.882 39.971 1.00 88.00 85 GLY A CA 1
ATOM 655 C C . GLY A 1 85 ? -27.480 8.433 40.037 1.00 88.00 85 GLY A C 1
ATOM 656 O O . GLY A 1 85 ? -27.909 7.699 40.926 1.00 88.00 85 GLY A O 1
ATOM 657 N N . LYS A 1 86 ? -26.591 7.997 39.131 1.00 87.25 86 LYS A N 1
ATOM 658 C CA . LYS A 1 86 ? -25.944 6.684 39.268 1.00 87.25 86 LYS A CA 1
ATOM 659 C C . LYS A 1 86 ? -25.024 6.670 40.487 1.00 87.25 86 LYS A C 1
ATOM 661 O O . LYS A 1 86 ? -24.331 7.651 40.762 1.00 87.25 86 LYS A O 1
ATOM 666 N N . SER A 1 87 ? -24.978 5.536 41.183 1.00 86.00 87 SER A N 1
ATOM 667 C CA . SER A 1 87 ? -24.065 5.353 42.312 1.00 86.00 87 SER A CA 1
ATOM 668 C C . SER A 1 87 ? -22.604 5.302 41.839 1.00 86.00 87 SER A C 1
ATOM 670 O O . SER A 1 87 ? -22.304 4.775 40.765 1.00 86.00 87 SER A O 1
ATOM 672 N N . ASP A 1 88 ? -21.660 5.805 42.644 1.00 83.69 88 ASP A N 1
ATOM 673 C CA . ASP A 1 88 ? -20.227 5.730 42.299 1.00 83.69 88 ASP A CA 1
ATOM 674 C C . ASP A 1 88 ? -19.759 4.273 42.114 1.00 83.69 88 ASP A C 1
ATOM 676 O O . ASP A 1 88 ? -18.865 4.006 41.313 1.00 83.69 88 ASP A O 1
ATOM 680 N N . VAL A 1 89 ? -20.398 3.312 42.790 1.00 87.50 89 VAL A N 1
ATOM 681 C CA . VAL A 1 89 ? -20.106 1.876 42.654 1.00 87.50 89 VAL A CA 1
ATOM 682 C C . VAL A 1 89 ? -20.420 1.371 41.242 1.00 87.50 89 VAL A C 1
ATOM 684 O O . VAL A 1 89 ? -19.632 0.626 40.658 1.00 87.50 89 VAL A O 1
ATOM 687 N N . GLU A 1 90 ? -21.542 1.794 40.660 1.00 85.06 90 GLU A N 1
ATOM 688 C CA . GLU A 1 90 ? -21.916 1.437 39.287 1.00 85.06 90 GLU A CA 1
ATOM 689 C C . GLU A 1 90 ? -20.975 2.065 38.259 1.00 85.06 90 GLU A C 1
ATOM 691 O O . GLU A 1 90 ? -20.568 1.395 37.308 1.00 85.06 90 GLU A O 1
ATOM 696 N N . ILE A 1 91 ? -20.583 3.321 38.479 1.00 84.19 91 ILE A N 1
ATOM 697 C CA . ILE A 1 91 ? -19.646 4.038 37.606 1.00 84.19 91 ILE A CA 1
ATOM 698 C C . ILE A 1 91 ? -18.279 3.342 37.615 1.00 84.19 91 ILE A C 1
ATOM 700 O O . ILE A 1 91 ? -17.721 3.071 36.553 1.00 84.19 91 ILE A O 1
ATOM 704 N N . GLN A 1 92 ? -17.768 2.974 38.795 1.00 86.56 92 GLN A N 1
ATOM 705 C CA . GLN A 1 92 ? -16.509 2.234 38.935 1.00 86.56 92 GLN A CA 1
ATOM 706 C C . GLN A 1 92 ? -16.569 0.859 38.264 1.00 86.56 92 GLN A C 1
ATOM 708 O O . GLN A 1 92 ? -15.628 0.464 37.574 1.00 86.56 92 GLN A O 1
ATOM 713 N N . LYS A 1 93 ? -17.688 0.139 38.405 1.00 89.50 93 LYS A N 1
ATOM 714 C CA . LYS A 1 93 ? -17.897 -1.158 37.749 1.00 89.50 93 LYS A CA 1
ATOM 715 C C . LYS A 1 93 ? -17.883 -1.033 36.222 1.00 89.50 93 LYS A C 1
ATOM 717 O O . LYS A 1 93 ? -17.242 -1.839 35.548 1.00 89.50 93 LYS A O 1
ATOM 722 N N . GLU A 1 94 ? -18.557 -0.024 35.672 1.00 85.56 94 GLU A N 1
ATOM 723 C CA . GLU A 1 94 ? -18.564 0.251 34.229 1.00 85.56 94 GLU A CA 1
ATOM 724 C C . GLU A 1 94 ? -17.155 0.612 33.728 1.00 85.56 94 GLU A C 1
ATOM 726 O O . GLU A 1 94 ? -16.709 0.124 32.687 1.00 85.56 94 GLU A O 1
ATOM 731 N N . GLN A 1 95 ? -16.417 1.409 34.500 1.00 84.81 95 GLN A N 1
ATOM 732 C CA . GLN A 1 95 ? -15.055 1.824 34.174 1.00 84.81 95 GLN A CA 1
ATOM 733 C C . GLN A 1 95 ? -14.073 0.641 34.194 1.00 84.81 95 GLN A C 1
ATOM 735 O O . GLN A 1 95 ? -13.284 0.487 33.263 1.00 84.81 95 GLN A O 1
ATOM 740 N N . GLN A 1 96 ? -14.173 -0.255 35.180 1.00 87.94 96 GLN A N 1
ATOM 741 C CA . GLN A 1 96 ? -13.390 -1.495 35.231 1.00 87.94 96 GLN A CA 1
ATOM 742 C C . GLN A 1 96 ? -13.693 -2.428 34.054 1.00 87.94 96 GLN A C 1
ATOM 744 O O . GLN A 1 96 ? -12.767 -2.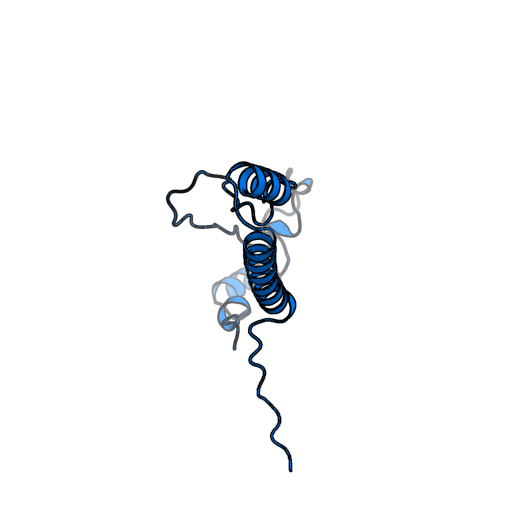979 33.459 1.00 87.94 96 GLN A O 1
ATOM 749 N N . ALA A 1 97 ? -14.964 -2.574 33.671 1.00 88.12 97 ALA A N 1
ATOM 750 C CA . ALA A 1 97 ? -15.345 -3.382 32.514 1.00 88.12 97 ALA A CA 1
ATOM 751 C C . ALA A 1 97 ? -14.746 -2.824 31.210 1.00 88.12 97 ALA A C 1
ATOM 753 O O . ALA A 1 97 ? -14.180 -3.577 30.417 1.00 88.12 97 ALA A O 1
ATOM 754 N N . LYS A 1 98 ? -14.795 -1.498 31.013 1.00 85.19 98 LYS A N 1
ATOM 755 C CA . LYS A 1 98 ? -14.158 -0.830 29.864 1.00 85.19 98 LYS A CA 1
ATOM 756 C C . LYS A 1 98 ? -12.641 -1.038 29.850 1.00 85.19 98 LYS A C 1
ATOM 758 O O . LYS A 1 98 ? -12.087 -1.343 28.794 1.00 85.19 98 LYS A O 1
ATOM 763 N N . LEU A 1 99 ? -11.979 -0.918 31.003 1.00 86.38 99 LEU A N 1
ATOM 764 C CA . LEU A 1 99 ? -10.536 -1.151 31.136 1.00 86.38 99 LEU A CA 1
ATOM 765 C C . LEU A 1 99 ? -10.150 -2.603 30.825 1.00 86.38 99 LEU A C 1
ATOM 767 O O . LEU A 1 99 ? -9.138 -2.822 30.166 1.00 86.38 99 LEU A O 1
ATOM 771 N N . ALA A 1 100 ? -10.959 -3.582 31.237 1.00 88.56 100 ALA A N 1
ATOM 772 C CA . ALA A 1 100 ? -10.728 -4.994 30.931 1.00 88.56 100 ALA A CA 1
ATOM 773 C C . ALA A 1 100 ? -10.835 -5.295 29.424 1.00 88.56 100 ALA A C 1
ATOM 775 O O . ALA A 1 100 ? -10.036 -6.051 28.875 1.00 88.56 100 ALA A O 1
ATOM 776 N N . VAL A 1 101 ? -11.791 -4.672 28.728 1.00 86.88 101 VAL A N 1
ATOM 777 C CA . VAL A 1 101 ? -11.893 -4.789 27.265 1.00 86.88 101 VAL A CA 1
ATOM 778 C C . VAL A 1 101 ? -10.702 -4.110 26.586 1.00 86.88 101 VAL A C 1
ATOM 780 O O . VAL A 1 101 ? -10.102 -4.683 25.680 1.00 86.88 101 VAL A O 1
ATOM 783 N N . ALA A 1 102 ? -10.326 -2.909 27.037 1.00 86.12 102 ALA A N 1
ATOM 784 C CA . ALA A 1 102 ? -9.188 -2.176 26.486 1.00 86.12 102 ALA A CA 1
ATOM 785 C C . ALA A 1 102 ? -7.866 -2.938 26.666 1.00 86.12 102 ALA A C 1
ATOM 787 O O . ALA A 1 102 ? -7.069 -3.002 25.731 1.00 86.12 102 ALA A O 1
ATOM 788 N N . SER A 1 103 ? -7.646 -3.556 27.829 1.00 84.88 103 SER A N 1
ATOM 789 C CA . SER A 1 103 ? -6.455 -4.370 28.078 1.00 84.88 103 SER A CA 1
ATOM 790 C C . SER A 1 103 ? -6.429 -5.631 27.211 1.00 84.88 103 SER A C 1
ATOM 792 O O . SER A 1 103 ? -5.375 -5.961 26.672 1.00 84.88 103 SER A O 1
ATOM 794 N N . SER A 1 104 ? -7.577 -6.285 26.996 1.00 85.12 104 SER A N 1
ATOM 795 C CA . SER A 1 104 ? -7.688 -7.423 26.073 1.00 85.12 104 SER A CA 1
ATOM 796 C C . SER A 1 104 ? -7.314 -7.029 24.642 1.00 85.12 104 SER A C 1
ATOM 798 O O . SER A 1 104 ? -6.443 -7.652 24.043 1.00 85.12 104 SER A O 1
ATOM 800 N N . LEU A 1 105 ? -7.908 -5.953 24.115 1.00 84.38 105 LEU A N 1
ATOM 801 C CA . LEU A 1 105 ? -7.622 -5.457 22.763 1.00 84.38 105 LEU A CA 1
ATOM 802 C C . LEU A 1 105 ? -6.158 -5.016 22.607 1.00 84.38 105 LEU A C 1
ATOM 804 O O . LEU A 1 105 ? -5.543 -5.227 21.559 1.00 84.38 105 LEU A O 1
ATOM 808 N N . TYR A 1 106 ? -5.580 -4.418 23.652 1.00 85.44 106 TYR A N 1
ATOM 809 C CA . TYR A 1 106 ? -4.165 -4.060 23.672 1.00 85.44 106 TYR A CA 1
ATOM 810 C C . TYR A 1 106 ? -3.273 -5.302 23.578 1.00 85.44 106 TYR A C 1
ATOM 812 O O . TYR A 1 106 ? -2.356 -5.335 22.757 1.00 85.44 106 TYR A O 1
ATOM 820 N N . CYS A 1 107 ? -3.557 -6.343 24.364 1.00 85.50 107 CYS A N 1
ATOM 821 C CA . CYS A 1 107 ? -2.818 -7.600 24.296 1.00 85.50 107 CYS A CA 1
ATOM 822 C C . CYS A 1 107 ? -2.916 -8.244 22.907 1.00 85.50 107 CYS A C 1
ATOM 824 O O . CYS A 1 107 ? -1.883 -8.599 22.342 1.00 85.50 107 CYS A O 1
ATOM 826 N N . ASP A 1 108 ? -4.117 -8.312 22.331 1.00 83.44 108 ASP A N 1
ATOM 827 C CA . ASP A 1 108 ? -4.338 -8.902 21.007 1.00 83.44 108 ASP A CA 1
ATOM 828 C C . ASP A 1 108 ? -3.609 -8.131 19.901 1.00 83.44 108 ASP A C 1
ATOM 830 O O . ASP A 1 108 ? -3.007 -8.726 19.008 1.00 83.44 108 ASP A O 1
ATOM 834 N N . SER A 1 109 ? -3.626 -6.797 19.961 1.00 79.81 109 SER A N 1
ATOM 835 C CA . SER A 1 109 ? -2.960 -5.957 18.958 1.00 79.81 109 SER A CA 1
ATOM 836 C C . SER A 1 109 ? -1.435 -5.988 19.061 1.00 79.81 109 SER A C 1
ATOM 838 O O . SER A 1 109 ? -0.760 -5.950 18.032 1.00 79.81 109 SER A O 1
ATOM 840 N N . LYS A 1 110 ? -0.880 -6.067 20.277 1.00 85.19 110 LYS A N 1
ATOM 841 C CA . LYS A 1 110 ? 0.571 -6.027 20.505 1.00 85.19 110 LYS A CA 1
ATOM 842 C C . LYS A 1 110 ? 1.244 -7.388 20.370 1.00 85.19 110 LYS A C 1
ATOM 844 O O . LYS A 1 110 ? 2.373 -7.460 19.893 1.00 85.19 110 LYS A O 1
ATOM 849 N N . PHE A 1 111 ? 0.584 -8.447 20.820 1.00 85.31 111 PHE A N 1
ATOM 850 C CA . PHE A 1 111 ? 1.189 -9.772 20.954 1.00 85.31 111 PHE A CA 1
ATOM 851 C C . PHE A 1 111 ? 0.486 -10.846 20.111 1.00 85.31 111 PHE A C 1
ATOM 853 O O . PHE A 1 111 ? 0.954 -11.982 20.070 1.00 85.31 111 PHE A O 1
ATOM 860 N N . GLY A 1 112 ? -0.604 -10.502 19.416 1.00 82.88 112 GLY A N 1
ATOM 861 C CA . GLY A 1 112 ? -1.451 -11.469 18.721 1.00 82.88 112 GLY A CA 1
ATOM 862 C C . GLY A 1 112 ? -2.391 -12.220 19.678 1.00 82.88 112 GLY A C 1
ATOM 863 O O . GLY A 1 112 ? -2.368 -11.983 20.887 1.00 82.88 112 GLY A O 1
ATOM 864 N N . PRO A 1 113 ? -3.238 -13.129 19.157 1.00 78.81 113 PRO A N 1
ATOM 865 C CA . PRO A 1 113 ? -4.239 -13.830 19.959 1.00 78.81 113 PRO A CA 1
ATOM 866 C C . PRO A 1 113 ? -3.574 -14.741 21.004 1.00 78.81 113 PRO A C 1
ATOM 868 O O . PRO A 1 113 ? -3.073 -15.819 20.677 1.00 78.81 113 PRO A O 1
ATOM 871 N N . MET A 1 114 ? -3.587 -14.326 22.274 1.00 73.44 114 MET A N 1
ATOM 872 C CA . MET A 1 114 ? -3.040 -15.099 23.396 1.00 73.44 114 MET A CA 1
ATOM 873 C C . MET A 1 114 ? -4.143 -15.821 24.177 1.00 73.44 114 MET A C 1
ATOM 875 O O . MET A 1 114 ? -5.068 -15.208 24.702 1.00 73.44 114 MET A O 1
ATOM 879 N N . ARG A 1 115 ? -4.014 -17.147 24.318 1.00 73.75 115 ARG A N 1
ATOM 880 C CA . ARG A 1 115 ? -4.847 -17.971 25.208 1.00 73.75 115 ARG A CA 1
ATOM 881 C C . ARG A 1 115 ? -4.035 -18.393 26.428 1.00 73.75 115 ARG A C 1
ATOM 883 O O . ARG A 1 115 ? -3.193 -19.281 26.331 1.00 73.75 115 ARG A O 1
ATOM 890 N N . PHE A 1 116 ? -4.301 -17.778 27.577 1.00 75.62 116 PHE A N 1
ATOM 891 C CA . PHE A 1 116 ? -3.685 -18.186 28.840 1.00 75.62 116 PHE A CA 1
ATOM 892 C C . PHE A 1 116 ? -4.327 -19.482 29.349 1.00 75.62 116 PHE A C 1
ATOM 894 O O . PHE A 1 116 ? -5.536 -19.537 29.575 1.00 75.62 116 PHE A O 1
ATOM 901 N N . VAL A 1 117 ? -3.516 -20.521 29.549 1.00 78.25 117 VAL A N 1
ATOM 902 C CA . VAL A 1 117 ? -3.925 -21.764 30.215 1.00 78.25 117 VAL A CA 1
ATOM 903 C C . VAL A 1 117 ? -3.469 -21.683 31.667 1.00 78.25 117 VAL A C 1
ATOM 905 O O . VAL A 1 117 ? -2.313 -21.358 31.936 1.00 78.25 117 VAL A O 1
ATOM 908 N N . ARG A 1 118 ? -4.368 -21.947 32.620 1.00 77.31 118 ARG A N 1
ATOM 909 C CA . ARG A 1 118 ? -3.992 -22.006 34.038 1.00 77.31 118 ARG A CA 1
ATOM 910 C C . ARG A 1 118 ? -3.088 -23.220 34.245 1.00 77.31 118 ARG A C 1
ATOM 912 O O . ARG A 1 118 ? -3.518 -24.341 33.987 1.00 77.31 118 ARG A O 1
ATOM 919 N N . GLY A 1 119 ? -1.855 -22.992 34.693 1.00 74.62 119 GLY A N 1
ATOM 920 C CA . GLY A 1 119 ? -0.972 -24.071 35.128 1.00 74.62 119 GLY A CA 1
ATOM 921 C C . GLY A 1 119 ? -1.613 -24.787 36.313 1.00 74.62 119 GLY A C 1
ATOM 922 O O . GLY A 1 119 ? -1.914 -24.152 37.323 1.00 74.62 119 GLY A O 1
ATOM 923 N N . GLY A 1 120 ? -1.896 -26.078 36.154 1.00 82.06 120 GLY A N 1
ATOM 924 C CA . GLY A 1 120 ? -2.320 -26.927 37.261 1.00 82.06 120 GLY A CA 1
ATOM 925 C C . GLY A 1 120 ? -1.183 -27.102 38.267 1.00 82.06 120 GLY A C 1
ATOM 926 O O . GLY A 1 120 ? -0.010 -26.974 37.917 1.00 82.06 120 GLY A O 1
ATOM 927 N N . TRP A 1 121 ? -1.544 -27.381 39.514 1.00 72.88 121 TRP A N 1
ATOM 928 C CA . TRP A 1 121 ? -0.586 -27.726 40.559 1.00 72.88 121 TRP A CA 1
ATOM 929 C C . TRP A 1 121 ? -0.163 -29.189 40.360 1.00 72.88 121 TRP A C 1
ATOM 931 O O . TRP A 1 121 ? -1.037 -30.046 40.211 1.00 72.88 121 TRP A O 1
ATOM 941 N N . LEU A 1 122 ? 1.151 -29.433 40.281 1.00 56.59 122 LEU A N 1
ATOM 942 C CA . LEU A 1 122 ? 1.754 -30.772 40.316 1.00 56.59 122 LEU A CA 1
ATOM 943 C C . LEU A 1 122 ? 1.693 -31.350 41.731 1.00 56.59 122 LEU A C 1
ATOM 945 O O . LEU A 1 122 ? 1.904 -30.563 42.682 1.00 56.59 122 LEU A O 1
#

pLDDT: mean 82.02, std 8.19, range [55.28, 94.38]

Radius of gyration: 28.25 Å; chains: 1; bounding box: 48×45×68 Å

InterPro domains:
  IPR000467 G-patch domain [PF01585] (11-39)
  IPR000467 G-patch domain [PS50174] (11-65)
  IPR050656 PIN2/TERF1-interacting telomerase inhibitor [PTHR23149] (3-112)

Sequence (122 aa):
DPNNTSWAKDTSTFGQKILRSQGWEPGQYLGAKDAAQAEHYTAANASFVRVSLKDDMLGLGFKQAREERSTGMDAFQAMLSRLNGKSDVEIQKEQQAKLAVASSLYCDSKFGPMRFVRGGWL

Secondary structure (DSSP, 8-state):
-TTS-TTTT----HHHHHHHHTT--TTPPPS-TT-TTGGG--GGGGSPPP-----SSSPTT----SS---TTHHHHHHHHHHHTT--HHHHHHHHHHHHHHHHHHHHHHHH-S--PPPPPP-